Protein AF-A0A7U9RPU3-F1 (afdb_monomer)

Solvent-accessible surface area (backbone atoms only — not comparable to full-atom values): 7955 Å² total; per-residue (Å²): 128,86,78,82,77,50,76,65,61,46,52,51,54,50,49,52,41,53,50,37,53,52,50,37,39,50,31,50,37,51,38,42,14,43,72,44,86,76,61,47,70,62,41,35,61,73,41,64,87,53,51,56,69,55,46,51,51,54,38,53,56,58,41,52,67,78,81,66,51,89,68,54,72,69,56,52,53,51,53,51,51,51,44,54,53,48,51,41,70,75,72,41,62,62,72,72,24,73,78,47,83,54,66,68,61,21,49,54,40,39,53,54,50,49,55,50,46,65,56,48,42,58,50,44,51,55,50,30,51,51,42,50,53,52,30,54,53,48,40,68,74,63,104

Foldseek 3Di:
DPDQDDPVNLVVLLVLLLVLLVLLQLLLLQLQLLLDPDDSVVSSVVCVPPHLVRSLVSSVCSQPVVVHHPDDPVLSVLSVVSVVLNCCSVPPLCVQQVPDPDPVVSSVSNSVSSVVSVVVSVSSVVSSVVSVVVSVVSNVVRD

Mean predicted aligned error: 3.65 Å

Sequence (143 aa):
MDELMDRDQFKLIHSELIQQVQCIENNLKIIYAAMCKGNFNNNLKSVEKMNLGKIARELEELDNSDDMPEFSEEEYNTIDEIREIRNYWCHQCYLDYIYIENDYEREKAFQKVAKKLHYDEYRTYDLFKKTEEMRLIIIRKYR

Structure (mmCIF, N/CA/C/O backbone):
data_AF-A0A7U9RPU3-F1
#
_entry.id   AF-A0A7U9RPU3-F1
#
loop_
_atom_site.group_PDB
_atom_site.id
_atom_site.type_symbol
_atom_site.label_atom_id
_atom_site.label_alt_id
_atom_site.label_comp_id
_atom_site.label_asym_id
_atom_site.label_entity_id
_atom_site.label_seq_id
_atom_site.pdbx_PDB_ins_code
_atom_site.Cartn_x
_atom_site.Cartn_y
_atom_site.Cartn_z
_atom_site.occupancy
_atom_site.B_iso_or_equiv
_atom_site.auth_seq_id
_atom_site.auth_comp_id
_atom_site.auth_asym_id
_atom_site.auth_atom_id
_atom_site.pdbx_PDB_model_num
ATOM 1 N N . MET A 1 1 ? 26.768 10.251 -7.366 1.00 44.34 1 MET A N 1
ATOM 2 C CA . MET A 1 1 ? 26.512 9.256 -8.423 1.00 44.34 1 MET A CA 1
ATOM 3 C C . MET A 1 1 ? 25.403 8.415 -7.835 1.00 44.34 1 MET A C 1
ATOM 5 O O . MET A 1 1 ? 25.669 7.795 -6.817 1.00 44.34 1 MET A O 1
ATOM 9 N N . ASP A 1 2 ? 24.165 8.546 -8.318 1.00 59.12 2 ASP A N 1
ATOM 10 C CA . ASP A 1 2 ? 23.094 7.659 -7.842 1.00 59.12 2 ASP A CA 1
ATOM 11 C C . ASP A 1 2 ? 23.525 6.233 -8.207 1.00 59.12 2 ASP A C 1
ATOM 13 O O . ASP A 1 2 ? 23.883 5.974 -9.359 1.00 59.12 2 ASP A O 1
ATOM 17 N N . GLU A 1 3 ? 23.614 5.361 -7.208 1.00 70.38 3 GLU A N 1
ATOM 18 C CA . GLU A 1 3 ? 24.055 3.982 -7.380 1.00 70.38 3 GLU A CA 1
ATOM 19 C C . GLU A 1 3 ? 22.994 3.242 -8.207 1.00 70.38 3 GLU A C 1
ATOM 21 O O . GLU A 1 3 ? 21.804 3.283 -7.886 1.00 70.38 3 GLU A O 1
ATOM 26 N N . LEU A 1 4 ? 23.400 2.652 -9.336 1.00 84.00 4 LEU A N 1
ATOM 27 C CA . LEU A 1 4 ? 22.482 1.906 -10.197 1.00 84.00 4 LEU A CA 1
ATOM 28 C C . LEU A 1 4 ? 22.053 0.640 -9.456 1.00 84.00 4 LEU A C 1
ATOM 30 O O . LEU A 1 4 ? 22.897 -0.162 -9.067 1.00 84.00 4 LEU A O 1
ATOM 34 N N . MET A 1 5 ? 20.747 0.460 -9.287 1.00 91.19 5 MET A N 1
ATOM 35 C CA . MET A 1 5 ? 20.191 -0.728 -8.644 1.00 91.19 5 MET A CA 1
ATOM 36 C C . MET A 1 5 ? 20.224 -1.892 -9.633 1.00 91.19 5 MET A C 1
ATOM 38 O O . MET A 1 5 ? 19.883 -1.712 -10.802 1.00 91.19 5 MET A O 1
ATOM 42 N N . ASP A 1 6 ? 20.600 -3.090 -9.196 1.00 94.62 6 ASP A N 1
ATOM 43 C CA . ASP A 1 6 ? 20.456 -4.290 -10.022 1.00 94.62 6 ASP A CA 1
ATOM 44 C C . ASP A 1 6 ? 19.060 -4.932 -9.867 1.00 94.62 6 ASP A C 1
ATOM 46 O O . ASP A 1 6 ? 18.236 -4.528 -9.042 1.00 94.62 6 ASP A O 1
ATOM 50 N N . ARG A 1 7 ? 18.746 -5.927 -10.708 1.00 94.88 7 ARG A N 1
ATOM 51 C CA . ARG A 1 7 ? 17.420 -6.572 -10.705 1.00 94.88 7 ARG A CA 1
ATOM 52 C C . ARG A 1 7 ? 17.143 -7.400 -9.453 1.00 94.88 7 ARG A C 1
ATOM 54 O O . ARG A 1 7 ? 15.970 -7.594 -9.142 1.00 94.88 7 ARG A O 1
ATOM 61 N N . ASP A 1 8 ? 18.158 -7.914 -8.773 1.00 96.69 8 ASP A N 1
ATOM 62 C CA . ASP A 1 8 ? 17.970 -8.757 -7.595 1.00 96.69 8 ASP A CA 1
ATOM 63 C C . ASP A 1 8 ? 17.792 -7.900 -6.343 1.00 96.69 8 ASP A C 1
ATOM 65 O O . ASP A 1 8 ? 16.851 -8.137 -5.583 1.00 96.69 8 ASP A O 1
ATOM 69 N N . GLN A 1 9 ? 18.570 -6.823 -6.207 1.00 95.88 9 GLN A N 1
ATOM 70 C CA . GLN A 1 9 ? 18.330 -5.785 -5.207 1.00 95.88 9 GLN A CA 1
ATOM 71 C C . GLN A 1 9 ? 16.936 -5.166 -5.377 1.00 95.88 9 GLN A C 1
ATOM 73 O O . GLN A 1 9 ? 16.201 -5.026 -4.402 1.00 95.88 9 GLN A O 1
ATOM 78 N N . PHE A 1 10 ? 16.525 -4.876 -6.617 1.00 96.31 10 PHE A N 1
ATOM 79 C CA . PHE A 1 10 ? 15.178 -4.378 -6.901 1.00 96.31 10 PHE A CA 1
ATOM 80 C C . PHE A 1 10 ? 14.085 -5.329 -6.406 1.00 96.31 10 PHE A C 1
ATOM 82 O O . PHE A 1 10 ? 1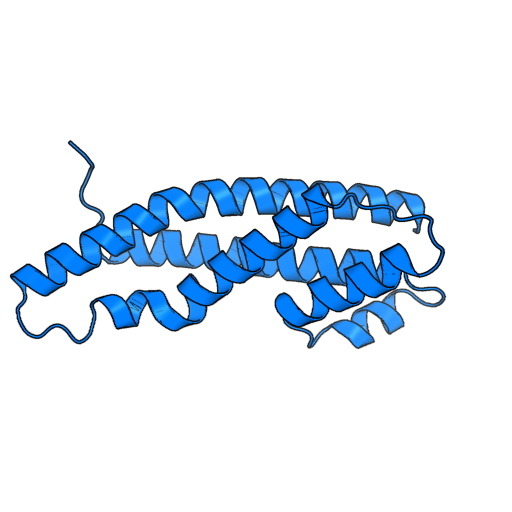3.142 -4.887 -5.758 1.00 96.31 10 PHE A O 1
ATOM 89 N N . LYS A 1 11 ? 14.191 -6.634 -6.689 1.00 96.88 11 LYS A N 1
ATOM 90 C CA . LYS A 1 11 ? 13.196 -7.622 -6.231 1.00 96.88 11 LYS A CA 1
ATOM 91 C C . LYS A 1 11 ? 13.171 -7.746 -4.709 1.00 96.88 11 LYS A C 1
ATOM 93 O O . LYS A 1 11 ? 12.091 -7.940 -4.154 1.00 96.88 11 LYS A O 1
ATOM 98 N N . LEU A 1 12 ? 14.330 -7.660 -4.053 1.00 97.06 12 LEU A N 1
ATOM 99 C CA . LEU A 1 12 ? 14.430 -7.709 -2.596 1.00 97.06 12 LEU A CA 1
ATOM 100 C C . LEU A 1 12 ? 13.673 -6.533 -1.972 1.00 97.06 12 LEU A C 1
ATOM 102 O O . LEU A 1 12 ? 12.712 -6.752 -1.240 1.00 97.06 12 LEU A O 1
ATOM 106 N N . ILE A 1 13 ? 14.034 -5.307 -2.356 1.00 95.81 13 ILE A N 1
ATOM 107 C CA . ILE A 1 13 ? 13.408 -4.084 -1.839 1.00 95.81 13 ILE A CA 1
ATOM 108 C C . ILE A 1 13 ? 11.917 -4.040 -2.195 1.00 95.81 13 ILE A C 1
ATOM 110 O O . ILE A 1 13 ? 11.075 -3.686 -1.372 1.00 95.81 13 ILE A O 1
ATOM 114 N N . HIS A 1 14 ? 11.554 -4.446 -3.415 1.00 97.06 14 HIS A N 1
ATOM 115 C CA . HIS A 1 14 ? 10.153 -4.541 -3.825 1.00 97.06 14 HIS A CA 1
ATOM 116 C C . HIS A 1 14 ? 9.376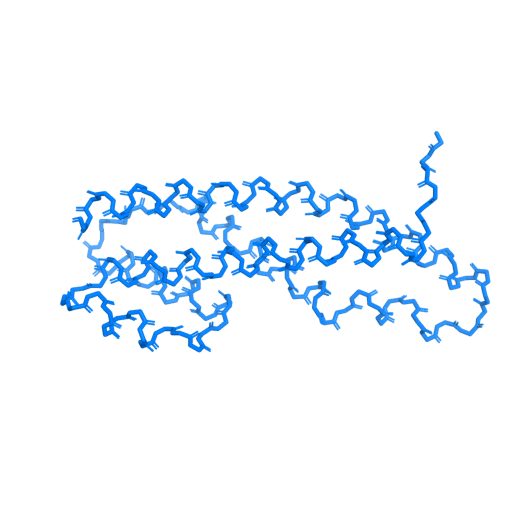 -5.501 -2.922 1.00 97.06 14 HIS A C 1
ATOM 118 O O . HIS A 1 14 ? 8.282 -5.162 -2.480 1.00 97.06 14 HIS A O 1
ATOM 124 N N . SER A 1 15 ? 9.950 -6.656 -2.584 1.00 96.88 15 SER A N 1
ATOM 125 C CA . SER A 1 15 ? 9.315 -7.618 -1.678 1.00 96.88 15 SER A CA 1
ATOM 126 C C . SER A 1 15 ? 9.134 -7.048 -0.269 1.00 96.88 15 SER A C 1
ATOM 128 O O . SER A 1 15 ? 8.080 -7.249 0.333 1.00 96.88 15 SER A O 1
ATOM 130 N N . GLU A 1 16 ? 10.115 -6.298 0.238 1.00 95.56 16 GLU A N 1
ATOM 131 C CA . GLU A 1 16 ? 10.027 -5.615 1.535 1.00 95.56 16 GLU A CA 1
ATOM 132 C C . GLU A 1 16 ? 8.939 -4.532 1.538 1.00 95.56 16 GLU A C 1
ATOM 134 O O . GLU A 1 16 ? 8.132 -4.470 2.468 1.00 95.56 16 GLU A O 1
ATOM 139 N N . LEU A 1 17 ? 8.828 -3.741 0.466 1.00 95.75 17 LEU A N 1
ATOM 140 C CA . LEU A 1 17 ? 7.741 -2.774 0.294 1.00 95.75 17 LEU A CA 1
ATOM 141 C C . LEU A 1 17 ? 6.374 -3.472 0.306 1.00 95.75 17 LEU A C 1
ATOM 143 O O . LEU A 1 17 ? 5.459 -3.045 1.013 1.00 95.75 17 LEU A O 1
ATOM 147 N N . ILE A 1 18 ? 6.222 -4.571 -0.439 1.00 96.00 18 ILE A N 1
ATOM 148 C CA . ILE A 1 18 ? 4.970 -5.342 -0.464 1.00 96.00 18 ILE A CA 1
ATOM 149 C C . ILE A 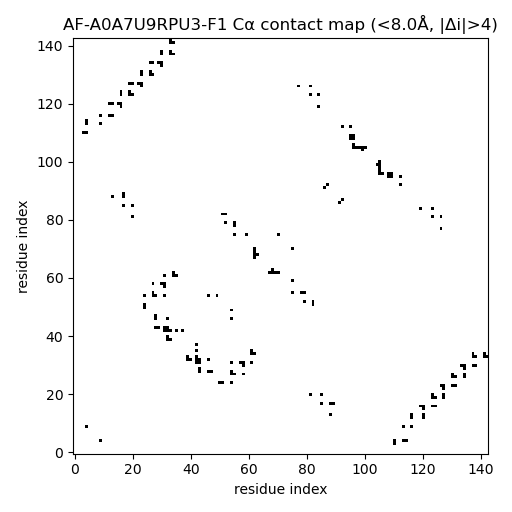1 18 ? 4.636 -5.902 0.924 1.00 96.00 18 ILE A C 1
ATOM 151 O O . ILE A 1 18 ? 3.476 -5.838 1.339 1.00 96.00 18 ILE A O 1
ATOM 155 N N . GLN A 1 19 ? 5.627 -6.397 1.667 1.00 95.81 19 GLN A N 1
ATOM 156 C CA . GLN A 1 19 ? 5.438 -6.848 3.045 1.00 95.81 19 GLN A CA 1
ATOM 157 C C . GLN A 1 19 ? 4.917 -5.714 3.940 1.00 95.81 19 GLN A C 1
ATOM 159 O O . GLN A 1 19 ? 3.946 -5.909 4.672 1.00 95.81 19 GLN A O 1
ATOM 164 N N . GLN A 1 20 ? 5.521 -4.525 3.875 1.00 94.62 20 GLN A N 1
ATOM 165 C CA . GLN A 1 20 ? 5.095 -3.370 4.673 1.00 94.62 20 GLN A CA 1
ATOM 166 C C . GLN A 1 20 ? 3.641 -2.985 4.372 1.00 94.62 20 GLN A C 1
ATOM 168 O O . GLN A 1 20 ? 2.842 -2.791 5.288 1.00 94.62 20 GLN A O 1
ATOM 173 N N . VAL A 1 21 ? 3.267 -2.960 3.093 1.00 94.62 21 VAL A N 1
ATOM 174 C CA . VAL A 1 21 ? 1.893 -2.702 2.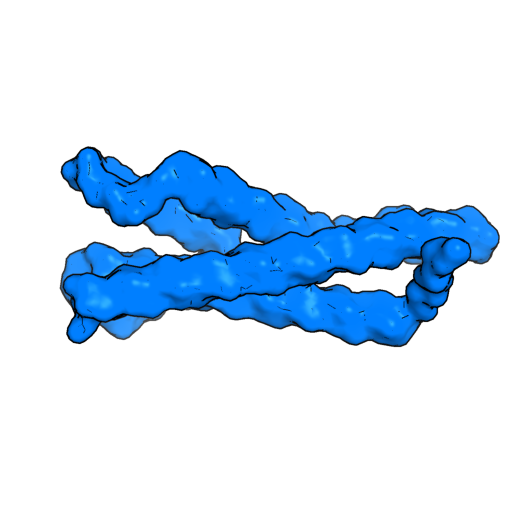649 1.00 94.62 21 VAL A CA 1
ATOM 175 C C . VAL A 1 21 ? 0.903 -3.750 3.172 1.00 94.62 21 VAL A C 1
ATOM 177 O O . VAL A 1 21 ? -0.197 -3.396 3.601 1.00 94.62 21 VAL A O 1
ATOM 180 N N . GLN A 1 22 ? 1.269 -5.035 3.173 1.00 94.25 22 GLN A N 1
ATOM 181 C CA . GLN A 1 22 ? 0.427 -6.098 3.736 1.00 94.25 22 GLN A CA 1
ATOM 182 C C . GLN A 1 22 ? 0.227 -5.929 5.247 1.00 94.25 22 GLN A C 1
ATOM 184 O O . GLN A 1 22 ? -0.887 -6.108 5.747 1.00 94.25 22 GLN A O 1
ATOM 189 N N . CYS A 1 23 ? 1.281 -5.546 5.972 1.00 95.44 23 CYS A N 1
ATOM 190 C CA . CYS A 1 23 ? 1.192 -5.235 7.396 1.00 95.44 23 CYS A CA 1
ATOM 191 C C . CYS A 1 23 ? 0.258 -4.048 7.656 1.00 95.44 23 CYS A C 1
ATOM 193 O O . CYS A 1 23 ? -0.589 -4.133 8.542 1.00 95.44 23 CYS A O 1
ATOM 195 N N . ILE A 1 24 ? 0.355 -2.982 6.854 1.00 94.12 24 ILE A N 1
ATOM 196 C CA . ILE A 1 24 ? -0.551 -1.830 6.940 1.00 94.12 24 ILE A CA 1
ATOM 197 C C . ILE A 1 24 ? -2.006 -2.268 6.739 1.00 94.12 24 ILE A C 1
ATOM 199 O O . ILE A 1 24 ? -2.860 -1.958 7.567 1.00 94.12 24 ILE A O 1
ATOM 203 N N . GLU A 1 25 ? -2.299 -3.030 5.680 1.00 95.81 25 GLU A N 1
ATOM 204 C CA . GLU A 1 25 ? -3.658 -3.521 5.418 1.00 95.81 25 GLU A CA 1
ATOM 205 C C . GLU A 1 25 ? -4.209 -4.316 6.614 1.00 95.81 25 GLU A C 1
ATOM 207 O O . GLU A 1 25 ? -5.355 -4.123 7.026 1.00 95.81 25 GLU A O 1
ATOM 212 N N . ASN A 1 26 ? -3.389 -5.186 7.204 1.00 96.62 26 ASN A N 1
ATOM 213 C CA . ASN A 1 26 ? -3.774 -5.948 8.386 1.00 96.62 26 ASN A CA 1
ATOM 214 C C . ASN A 1 26 ? -3.993 -5.056 9.621 1.00 96.62 26 ASN A C 1
ATOM 216 O O . ASN A 1 26 ? -4.941 -5.273 10.377 1.00 96.62 26 ASN A O 1
ATOM 220 N N . ASN A 1 27 ? -3.164 -4.029 9.810 1.00 96.31 27 ASN A N 1
ATOM 221 C CA . ASN A 1 27 ? -3.315 -3.074 10.902 1.00 96.31 27 ASN A CA 1
ATOM 222 C C . ASN A 1 27 ? -4.653 -2.332 10.814 1.00 96.31 27 ASN A C 1
ATOM 224 O O . ASN A 1 27 ? -5.373 -2.270 11.811 1.00 96.31 27 ASN A O 1
ATOM 228 N N . LEU A 1 28 ? -5.045 -1.879 9.619 1.00 96.56 28 LEU A N 1
ATOM 229 C CA . LEU A 1 28 ? -6.344 -1.234 9.398 1.00 96.56 28 LEU A CA 1
ATOM 230 C C . LEU A 1 28 ? -7.522 -2.184 9.665 1.00 96.56 28 LEU A C 1
ATOM 232 O O . LEU A 1 28 ? -8.505 -1.784 10.286 1.00 96.56 28 LEU A O 1
ATOM 236 N N . LYS A 1 29 ? -7.415 -3.465 9.278 1.00 97.88 29 LYS A N 1
ATOM 237 C CA . LYS A 1 29 ? -8.434 -4.487 9.599 1.00 97.88 29 LYS A CA 1
ATOM 238 C C . LYS A 1 29 ? -8.610 -4.669 11.105 1.00 97.88 29 LYS A C 1
ATOM 240 O O . LYS A 1 29 ? -9.735 -4.791 11.588 1.00 97.88 29 LYS A O 1
ATOM 245 N N . ILE A 1 30 ? -7.506 -4.682 11.850 1.00 97.94 30 ILE A N 1
ATOM 246 C CA . ILE A 1 30 ? -7.519 -4.808 13.311 1.00 97.94 30 ILE A CA 1
ATOM 247 C C . ILE A 1 30 ? -8.142 -3.570 13.961 1.00 97.94 30 ILE A C 1
ATOM 249 O O . ILE A 1 30 ? -8.976 -3.724 14.853 1.00 97.94 30 ILE A O 1
ATOM 253 N N . ILE A 1 31 ? -7.767 -2.371 13.505 1.00 96.88 31 ILE A N 1
ATOM 254 C CA . ILE A 1 31 ? -8.336 -1.097 13.968 1.00 96.88 31 ILE A CA 1
ATOM 255 C C . ILE A 1 31 ? -9.856 -1.106 13.776 1.00 96.88 31 ILE A C 1
ATOM 257 O O . ILE A 1 31 ? -10.596 -0.978 14.751 1.00 96.88 31 ILE A O 1
ATOM 261 N N . TYR A 1 32 ? -10.319 -1.373 12.552 1.00 97.56 32 TYR A N 1
ATOM 262 C CA . TYR A 1 32 ? -11.744 -1.456 12.231 1.00 97.56 32 TYR A CA 1
ATOM 263 C C . TYR A 1 32 ? -12.478 -2.444 13.149 1.00 97.56 32 TYR A C 1
ATOM 265 O O . TYR A 1 32 ? -13.505 -2.127 13.752 1.00 97.56 32 TYR A O 1
ATOM 273 N N . ALA A 1 33 ? -11.931 -3.654 13.302 1.00 97.75 33 ALA A N 1
ATOM 274 C CA . ALA A 1 33 ? -12.546 -4.697 14.115 1.00 97.75 33 ALA A CA 1
ATOM 275 C C . ALA A 1 33 ? -12.611 -4.341 15.610 1.00 97.75 33 ALA A C 1
ATOM 277 O O . ALA A 1 33 ? -13.528 -4.781 16.315 1.00 97.75 33 ALA A O 1
ATOM 278 N N . ALA A 1 34 ? -11.638 -3.570 16.101 1.00 97.38 34 ALA A N 1
ATOM 279 C CA . ALA A 1 34 ? -11.603 -3.080 17.470 1.00 97.38 34 ALA A CA 1
ATOM 280 C C . ALA A 1 34 ? -12.666 -2.001 17.716 1.00 97.38 34 ALA A C 1
ATOM 282 O O . ALA A 1 34 ? -13.367 -2.099 18.722 1.00 97.38 34 ALA A O 1
ATOM 283 N N . MET A 1 35 ? -12.818 -1.052 16.788 1.00 95.88 35 MET A N 1
ATOM 284 C CA . MET A 1 35 ? -13.792 0.046 16.868 1.00 95.88 35 MET A CA 1
ATOM 285 C C . MET A 1 35 ? -15.239 -0.434 16.701 1.00 95.88 35 MET A C 1
ATOM 287 O O . MET A 1 35 ? -16.158 0.086 17.335 1.00 95.88 35 MET A O 1
ATOM 291 N N . CYS A 1 36 ? -15.460 -1.462 15.879 1.00 95.50 36 CYS A N 1
ATOM 292 C CA . CYS A 1 36 ? -16.787 -2.035 15.691 1.00 95.50 36 CYS A CA 1
ATOM 293 C C . CYS A 1 36 ? -17.351 -2.611 17.001 1.00 95.50 36 CYS A C 1
ATOM 295 O O . CYS A 1 36 ? -16.721 -3.424 17.688 1.00 95.50 36 CYS A O 1
ATOM 297 N N . LYS A 1 37 ? -18.607 -2.258 17.304 1.00 92.31 37 LYS A N 1
ATOM 298 C CA . LYS A 1 37 ? -19.354 -2.810 18.444 1.00 92.31 37 LYS A CA 1
ATOM 299 C C . LYS A 1 37 ? -19.469 -4.335 18.328 1.00 92.31 37 LYS A C 1
ATOM 301 O O . LYS A 1 37 ? -19.548 -4.899 17.239 1.00 92.31 37 LYS A O 1
ATOM 306 N N . GLY A 1 38 ? -19.518 -5.014 19.473 1.00 94.12 38 GLY A N 1
ATOM 307 C CA . GLY A 1 38 ? -19.681 -6.467 19.542 1.00 94.12 38 GLY A CA 1
ATOM 308 C C . GLY A 1 38 ? -18.366 -7.250 19.630 1.00 94.12 38 GLY A C 1
ATOM 309 O O . GLY A 1 38 ? -17.373 -6.802 20.211 1.00 94.12 38 GLY A O 1
ATOM 310 N N . ASN A 1 39 ? -18.389 -8.488 19.133 1.00 96.69 39 ASN A N 1
ATOM 311 C CA . ASN A 1 39 ? -17.282 -9.427 19.299 1.00 96.69 39 ASN A CA 1
ATOM 312 C C . ASN A 1 39 ? -16.144 -9.148 18.305 1.00 96.69 39 ASN A C 1
ATOM 314 O O . ASN A 1 39 ? -16.344 -9.230 17.095 1.00 96.69 39 ASN A O 1
ATOM 318 N N . PHE A 1 40 ? -14.936 -8.930 18.831 1.00 97.12 40 PHE A N 1
ATOM 319 C CA . PHE A 1 40 ? -13.734 -8.646 18.041 1.00 97.12 40 PHE A CA 1
ATOM 320 C C . PHE A 1 40 ? -13.480 -9.651 16.919 1.00 97.12 40 PHE A C 1
ATOM 322 O O . PHE A 1 40 ? -13.279 -9.265 15.776 1.00 97.12 40 PHE A O 1
ATOM 329 N N . ASN A 1 41 ? -13.488 -10.946 17.245 1.00 97.19 41 ASN A N 1
ATOM 330 C CA . ASN A 1 41 ? -13.101 -11.995 16.307 1.00 97.19 41 ASN A CA 1
ATOM 331 C C . ASN A 1 41 ? -14.107 -12.102 15.157 1.00 97.19 41 ASN A C 1
ATOM 333 O O . ASN A 1 41 ? -13.716 -12.352 14.019 1.00 97.19 41 ASN A O 1
ATOM 337 N N . ASN A 1 42 ? -15.393 -11.872 15.438 1.00 97.94 42 ASN A N 1
ATOM 338 C CA . ASN A 1 42 ? -16.420 -11.809 14.401 1.00 97.94 42 ASN A CA 1
ATOM 339 C C . ASN A 1 42 ? -16.215 -10.596 13.484 1.00 97.94 42 ASN A C 1
ATOM 341 O O . ASN A 1 42 ? -16.313 -10.743 12.266 1.00 97.94 42 ASN A O 1
ATOM 345 N N . ASN A 1 43 ? -15.883 -9.433 14.054 1.00 97.69 43 ASN A N 1
ATOM 346 C CA . ASN A 1 43 ? -15.604 -8.216 13.290 1.00 97.69 43 ASN A CA 1
ATOM 347 C C . ASN A 1 43 ? -14.329 -8.362 12.445 1.00 97.69 43 ASN A C 1
ATOM 349 O O . ASN A 1 43 ? -14.312 -7.998 11.278 1.00 97.69 43 ASN A O 1
ATOM 353 N N . LEU A 1 44 ? -13.270 -8.968 12.982 1.00 97.38 44 LEU A N 1
ATOM 354 C CA . LEU A 1 44 ? -12.043 -9.215 12.222 1.00 97.38 44 LEU A CA 1
ATOM 355 C C . LEU A 1 44 ? -12.296 -10.184 11.059 1.00 97.38 44 LEU A C 1
ATOM 357 O O . LEU A 1 44 ? -11.835 -9.964 9.940 1.00 97.38 44 LEU A O 1
ATOM 361 N N . LYS A 1 45 ? -13.094 -11.229 11.299 1.00 97.50 45 LYS A N 1
ATOM 362 C CA . LYS A 1 45 ? -13.492 -12.188 10.265 1.00 97.50 45 LYS A CA 1
ATOM 363 C C . LYS A 1 45 ? -14.339 -11.550 9.159 1.00 97.50 45 LYS A C 1
ATOM 365 O O . LYS A 1 45 ? -14.256 -11.991 8.015 1.00 97.50 45 LYS A O 1
ATOM 370 N N . SER A 1 46 ? -15.145 -10.528 9.461 1.00 97.00 46 SER A N 1
ATOM 371 C CA . SER A 1 46 ? -15.961 -9.853 8.439 1.00 97.00 46 SER A CA 1
ATOM 372 C C . SER A 1 46 ? -15.117 -9.026 7.462 1.00 97.00 46 SER A C 1
ATOM 374 O O . SER A 1 46 ? -15.501 -8.889 6.298 1.00 97.00 46 SER A O 1
ATOM 376 N N . VAL A 1 47 ? -13.945 -8.546 7.894 1.00 97.44 47 VAL A N 1
ATOM 377 C CA . VAL A 1 47 ? -13.031 -7.731 7.075 1.00 97.44 47 VAL A CA 1
ATOM 378 C C . VAL A 1 47 ? -11.816 -8.483 6.527 1.00 97.44 47 VAL A C 1
ATOM 380 O O . VAL A 1 47 ? -11.064 -7.929 5.727 1.00 97.44 47 VAL A O 1
ATOM 383 N N . GLU A 1 48 ? -11.627 -9.753 6.891 1.00 94.69 48 GLU A N 1
ATOM 384 C CA . GLU A 1 48 ? -10.452 -10.569 6.542 1.00 94.69 48 GLU A CA 1
ATOM 385 C C . GLU A 1 48 ? -10.086 -10.504 5.046 1.00 94.69 48 GLU A C 1
ATOM 387 O O . GLU A 1 48 ? -8.922 -10.322 4.683 1.00 94.69 48 GLU A O 1
ATOM 392 N N . LYS A 1 49 ? -11.095 -10.586 4.170 1.00 94.94 49 LYS A N 1
ATOM 393 C CA . LYS A 1 49 ? -10.931 -10.607 2.704 1.00 94.94 49 LYS A CA 1
ATOM 394 C C . LYS A 1 49 ? -10.941 -9.227 2.042 1.00 94.94 49 LYS A C 1
AT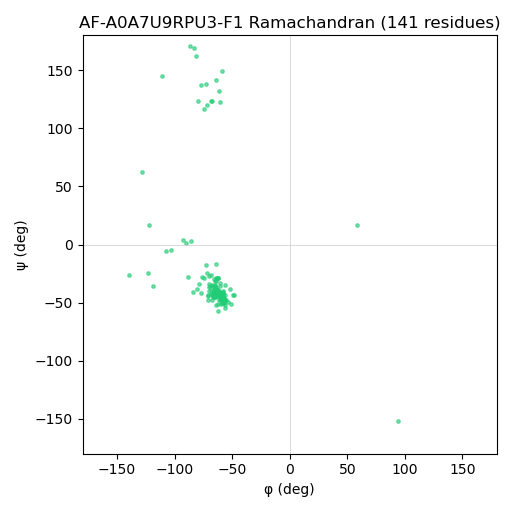OM 396 O O . LYS A 1 49 ? -10.905 -9.146 0.814 1.00 94.94 49 LYS A O 1
ATOM 401 N N . MET A 1 50 ? -11.061 -8.148 2.809 1.00 96.31 50 MET A N 1
ATOM 402 C CA . MET A 1 50 ? -11.017 -6.799 2.250 1.00 96.31 50 MET A CA 1
ATOM 403 C C . MET A 1 50 ? -9.585 -6.457 1.839 1.00 96.31 50 MET A C 1
ATOM 405 O O . MET A 1 50 ? -8.649 -6.763 2.565 1.00 96.31 50 MET A O 1
ATOM 409 N N . ASN A 1 51 ? -9.419 -5.825 0.680 1.00 93.75 51 ASN A N 1
ATOM 410 C CA . ASN A 1 51 ? -8.135 -5.242 0.296 1.00 93.75 51 ASN A CA 1
ATOM 411 C C . ASN A 1 51 ? -7.973 -3.848 0.920 1.00 93.75 51 ASN A C 1
ATOM 413 O O . ASN A 1 51 ? -8.952 -3.270 1.397 1.00 93.75 51 ASN A O 1
ATOM 417 N N . LEU A 1 52 ? -6.765 -3.290 0.836 1.00 92.38 52 LEU A N 1
ATOM 418 C CA . LEU A 1 52 ? -6.401 -1.990 1.398 1.00 92.38 52 LEU A CA 1
ATOM 419 C C . LEU A 1 52 ? -7.384 -0.867 1.038 1.00 92.38 52 LEU A C 1
ATOM 421 O O . LEU A 1 52 ? -7.785 -0.102 1.903 1.00 92.38 52 LEU A O 1
ATOM 425 N N . GLY A 1 53 ? -7.817 -0.797 -0.225 1.00 92.06 53 GLY A N 1
ATOM 426 C CA . GLY A 1 53 ? -8.733 0.258 -0.665 1.00 92.06 53 GLY A CA 1
ATOM 427 C C . GLY A 1 53 ? -10.122 0.116 -0.045 1.00 92.06 53 GLY A C 1
ATOM 428 O O . GLY A 1 53 ? -10.730 1.107 0.343 1.00 92.06 53 GLY A O 1
ATOM 429 N N . LYS A 1 54 ? -10.613 -1.122 0.087 1.00 95.31 54 LYS A N 1
ATOM 430 C CA . LYS A 1 54 ? -11.902 -1.380 0.727 1.00 95.31 54 LYS A CA 1
ATOM 431 C C . LYS A 1 54 ? -11.837 -1.136 2.234 1.00 95.31 54 LYS A C 1
ATOM 433 O O . LYS A 1 54 ? -12.709 -0.453 2.745 1.00 95.31 54 LYS A O 1
ATOM 438 N N . ILE A 1 55 ? -10.824 -1.654 2.935 1.00 96.38 55 ILE A N 1
ATOM 439 C CA . ILE A 1 55 ? -10.737 -1.476 4.393 1.00 96.38 55 ILE A CA 1
ATOM 440 C C . ILE A 1 55 ? -10.506 -0.016 4.792 1.00 96.38 55 ILE A C 1
ATOM 442 O O . ILE A 1 55 ? -11.077 0.414 5.783 1.00 96.38 55 ILE A O 1
ATOM 446 N N . ALA A 1 56 ? -9.740 0.753 4.009 1.00 93.94 56 ALA A N 1
ATOM 447 C CA . ALA A 1 56 ? -9.546 2.183 4.243 1.00 93.94 56 ALA A CA 1
ATOM 448 C C . ALA A 1 56 ? -10.881 2.941 4.253 1.00 93.94 56 ALA A C 1
ATOM 450 O O . ALA A 1 56 ? -11.186 3.633 5.217 1.00 93.94 56 ALA A O 1
ATOM 451 N N . ARG A 1 57 ? -11.709 2.726 3.224 1.00 94.50 57 ARG A N 1
ATOM 452 C CA . ARG A 1 57 ? -13.022 3.368 3.110 1.00 94.50 57 ARG A CA 1
ATOM 453 C C . ARG A 1 57 ? -13.983 2.938 4.218 1.00 94.50 57 ARG A C 1
ATOM 455 O O . ARG A 1 57 ? -14.650 3.771 4.807 1.00 94.50 57 ARG A O 1
ATOM 462 N N . GLU A 1 58 ? -14.061 1.640 4.510 1.00 96.06 58 GLU A N 1
ATOM 463 C CA . GLU A 1 58 ? -14.961 1.137 5.561 1.00 96.06 58 GLU A CA 1
ATOM 464 C C . GLU A 1 58 ? -14.536 1.654 6.945 1.00 96.06 58 GLU A C 1
ATOM 466 O O . GLU A 1 58 ? -15.385 1.928 7.788 1.00 96.06 58 GLU A O 1
ATOM 471 N N . LEU A 1 59 ? -13.229 1.813 7.182 1.00 96.00 59 LEU A N 1
ATOM 472 C CA . LEU A 1 59 ? -12.711 2.430 8.398 1.00 96.00 59 LEU A CA 1
ATOM 473 C C . LEU A 1 59 ? -13.065 3.914 8.486 1.00 96.00 59 LEU A C 1
ATOM 475 O O . LEU A 1 59 ? -13.472 4.355 9.551 1.00 96.00 59 LEU A O 1
ATOM 479 N N . GLU A 1 60 ? -12.936 4.664 7.394 1.00 95.00 60 GLU A N 1
ATOM 480 C CA . GLU A 1 60 ? -13.352 6.070 7.323 1.00 95.00 60 GLU A CA 1
ATOM 481 C C . GLU A 1 60 ? -14.844 6.251 7.602 1.00 95.00 60 GLU A C 1
ATOM 483 O O . GLU A 1 60 ? -15.229 7.077 8.428 1.00 95.00 60 GLU A O 1
ATOM 488 N N . GLU A 1 61 ? -15.688 5.426 6.983 1.00 95.38 61 GLU A N 1
ATOM 489 C CA . GLU A 1 61 ? -17.133 5.442 7.214 1.00 95.38 61 GLU A CA 1
ATOM 490 C C . GLU A 1 61 ? -17.489 5.086 8.667 1.00 95.38 61 GLU A C 1
ATOM 492 O O . GLU A 1 61 ? -18.399 5.681 9.244 1.00 95.38 61 GLU A O 1
ATOM 497 N N . LEU A 1 62 ? -16.776 4.128 9.274 1.00 95.94 62 LEU A N 1
ATOM 498 C CA . LEU A 1 62 ? -16.982 3.740 10.670 1.00 95.94 62 LEU A CA 1
ATOM 499 C C . LEU A 1 62 ? -16.568 4.849 11.643 1.00 95.94 62 LEU A C 1
ATOM 501 O O . LEU A 1 62 ? -17.323 5.148 12.568 1.00 95.94 62 LEU A O 1
ATOM 505 N N . ASP A 1 63 ? -15.384 5.425 11.450 1.00 95.69 63 ASP A N 1
ATOM 506 C CA . ASP A 1 63 ? -14.808 6.436 12.341 1.00 95.69 63 ASP A CA 1
ATOM 507 C C . ASP A 1 63 ? -15.639 7.721 12.368 1.00 95.69 63 ASP A C 1
ATOM 509 O O . ASP A 1 63 ? -15.859 8.310 13.417 1.00 95.69 63 ASP A O 1
ATOM 513 N N . ASN A 1 64 ? -16.201 8.105 11.222 1.00 94.19 64 ASN A N 1
ATOM 514 C CA . ASN A 1 64 ? -17.039 9.298 11.109 1.00 94.19 64 ASN A CA 1
ATOM 515 C C . ASN A 1 64 ? -18.521 9.046 11.454 1.00 94.19 64 ASN A C 1
ATOM 517 O O . ASN A 1 64 ? -19.345 9.949 11.322 1.00 94.19 64 ASN A O 1
ATOM 521 N N . SER A 1 65 ? -18.903 7.831 11.867 1.00 93.88 65 SER A N 1
ATOM 522 C CA . SER A 1 65 ? -20.320 7.450 12.003 1.00 93.88 65 SER A CA 1
ATOM 523 C C . SER A 1 65 ? -21.059 8.088 13.186 1.00 93.88 65 SER A C 1
ATOM 525 O O . SER A 1 65 ? -22.294 8.082 13.202 1.00 93.88 65 SER A O 1
ATOM 527 N N . ASP A 1 66 ? -20.337 8.618 14.173 1.00 89.88 66 ASP A N 1
ATOM 528 C CA . ASP A 1 66 ? -20.892 9.256 15.371 1.00 89.88 66 ASP A CA 1
ATOM 529 C C . ASP A 1 66 ? -20.438 10.716 15.562 1.00 89.88 66 ASP A C 1
ATOM 531 O O . ASP A 1 66 ? -20.606 11.270 16.651 1.00 89.88 66 ASP A O 1
ATOM 535 N N . ASP A 1 67 ? -19.905 11.335 14.500 1.00 87.38 67 ASP A N 1
ATOM 536 C CA . ASP A 1 67 ? -19.346 12.696 14.477 1.00 87.38 67 ASP A CA 1
ATOM 537 C C . ASP A 1 67 ? -18.186 12.928 15.478 1.00 87.38 67 ASP A C 1
ATOM 539 O O . ASP A 1 67 ? -17.836 14.075 15.771 1.00 87.38 67 ASP A O 1
ATOM 543 N N . MET A 1 68 ? -17.569 11.859 16.002 1.00 89.50 68 MET A N 1
ATOM 544 C CA . MET A 1 68 ? -16.459 11.908 16.963 1.00 89.50 68 MET A CA 1
ATOM 545 C C . MET A 1 68 ? -15.265 11.052 16.492 1.00 89.50 68 MET A C 1
ATOM 547 O O . MET A 1 68 ? -14.885 10.107 17.188 1.00 89.50 68 MET A O 1
ATOM 551 N N . PRO A 1 69 ? -14.648 11.384 15.341 1.00 92.88 69 PRO A N 1
ATOM 552 C CA . PRO A 1 69 ? -13.616 10.550 14.737 1.00 92.88 69 PRO A CA 1
ATOM 553 C C . PRO A 1 69 ? -12.360 10.441 15.611 1.00 92.88 69 PRO A C 1
ATOM 555 O O . PRO A 1 69 ? -11.912 11.414 16.229 1.00 92.88 69 PRO A O 1
ATOM 558 N N . 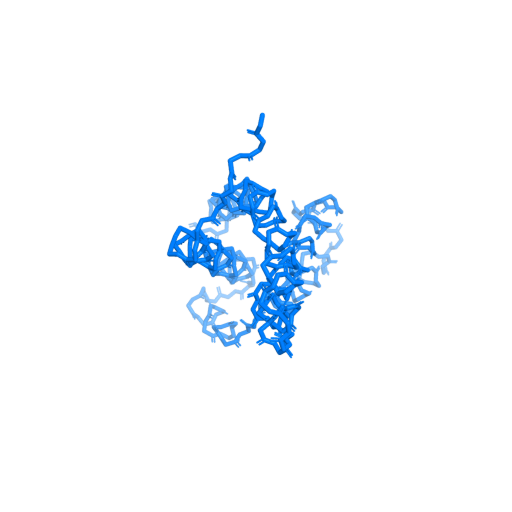GLU A 1 70 ? -11.775 9.246 15.639 1.00 92.12 70 GLU A N 1
ATOM 559 C CA . GLU A 1 70 ? -10.467 8.976 16.233 1.00 92.12 70 GLU A CA 1
ATOM 560 C C . GLU A 1 70 ? -9.330 9.475 15.340 1.00 92.12 70 GLU A C 1
ATOM 562 O O . GLU A 1 70 ? -8.257 9.797 15.856 1.00 92.12 70 GLU A O 1
ATOM 567 N N . PHE A 1 71 ? -9.559 9.533 14.023 1.00 91.69 71 PHE A N 1
ATOM 568 C CA . PHE A 1 71 ? -8.559 9.913 13.038 1.00 91.69 71 PHE A CA 1
ATOM 569 C C . PHE A 1 71 ? -8.857 11.265 12.390 1.00 91.69 71 PHE A C 1
ATOM 571 O O . PHE A 1 71 ? -9.988 11.665 12.125 1.00 91.69 71 PHE A O 1
ATOM 578 N N . SER A 1 72 ? -7.784 11.983 12.105 1.00 91.38 72 SER A N 1
ATOM 579 C CA . SER A 1 72 ? -7.780 13.236 11.367 1.00 91.38 72 SER A CA 1
ATOM 580 C C . SER A 1 72 ? -7.832 13.012 9.853 1.00 91.38 72 SER A C 1
ATOM 582 O O . SER A 1 72 ? -7.464 11.959 9.329 1.00 91.38 72 SER A O 1
ATOM 584 N N . GLU A 1 73 ? -8.195 14.062 9.117 1.00 89.62 73 GLU A N 1
ATOM 585 C CA . GLU A 1 73 ? -8.112 14.083 7.651 1.00 89.62 73 GLU A CA 1
ATOM 586 C C . GLU A 1 73 ? -6.684 13.780 7.146 1.00 89.62 73 GLU A C 1
ATOM 588 O O . GLU A 1 73 ? -6.505 13.102 6.138 1.00 89.62 73 GLU A O 1
ATOM 593 N N . GLU A 1 74 ? -5.644 14.219 7.866 1.00 88.25 74 GLU A N 1
ATOM 594 C CA . GLU A 1 74 ? -4.243 13.934 7.522 1.00 88.25 74 GLU A CA 1
ATOM 595 C C . GLU A 1 74 ? -3.903 12.436 7.625 1.00 88.25 74 GLU A C 1
ATOM 597 O O . GLU A 1 74 ? -3.145 11.906 6.804 1.00 88.25 74 GLU A O 1
ATOM 602 N N . GLU A 1 75 ? -4.484 11.725 8.592 1.00 88.12 75 GLU A N 1
ATOM 603 C CA . GLU A 1 75 ? -4.323 10.274 8.727 1.00 88.12 75 GLU A CA 1
ATOM 604 C C . GLU A 1 75 ? -5.046 9.518 7.605 1.00 88.12 75 GLU A C 1
ATOM 606 O O . GLU A 1 75 ? -4.497 8.552 7.070 1.00 88.12 75 GLU A O 1
ATOM 611 N N . TYR A 1 76 ? -6.216 9.984 7.163 1.00 89.56 76 TYR A N 1
ATOM 612 C CA . TYR A 1 76 ? -6.888 9.397 5.998 1.00 89.56 76 TYR A CA 1
ATOM 613 C C . TYR A 1 76 ? -6.167 9.692 4.681 1.00 89.56 76 TYR A C 1
ATOM 615 O O . TYR A 1 76 ? -5.984 8.777 3.875 1.00 89.56 76 TYR A O 1
ATOM 623 N N . ASN A 1 77 ? -5.640 10.906 4.500 1.00 89.06 77 ASN A N 1
ATOM 624 C CA . ASN A 1 77 ? -4.755 11.230 3.376 1.00 89.06 77 ASN A CA 1
ATOM 625 C C . ASN A 1 77 ? -3.525 10.315 3.362 1.00 89.06 77 ASN A C 1
ATOM 627 O O . ASN A 1 77 ? -3.138 9.785 2.322 1.00 89.06 77 ASN A O 1
ATOM 631 N N . THR A 1 78 ? -2.957 10.061 4.541 1.00 87.00 78 THR A N 1
ATOM 632 C CA . THR A 1 78 ? -1.857 9.116 4.716 1.00 87.00 78 THR A CA 1
ATOM 633 C C . THR A 1 78 ? -2.244 7.700 4.258 1.00 87.00 78 THR A C 1
ATOM 635 O O . THR A 1 78 ? -1.482 7.059 3.534 1.00 87.00 78 THR A O 1
ATOM 638 N N . ILE A 1 79 ? -3.422 7.196 4.637 1.00 87.75 79 ILE A N 1
ATOM 639 C CA . ILE A 1 79 ? -3.903 5.871 4.211 1.00 87.75 79 ILE A CA 1
ATOM 640 C C . ILE A 1 79 ? -4.121 5.814 2.689 1.00 87.75 79 ILE A C 1
ATOM 642 O O . ILE A 1 79 ? -3.792 4.801 2.058 1.00 87.75 79 ILE A O 1
ATOM 646 N N . ASP A 1 80 ? -4.627 6.889 2.083 1.00 89.69 80 ASP A N 1
ATOM 647 C CA . ASP A 1 80 ? -4.820 6.979 0.633 1.00 89.69 80 ASP A CA 1
ATOM 648 C C . ASP A 1 80 ? -3.484 6.927 -0.126 1.00 89.69 80 ASP A C 1
ATOM 650 O O . ASP A 1 80 ? -3.352 6.182 -1.101 1.00 89.69 80 ASP A O 1
ATOM 654 N N . GLU A 1 81 ? -2.440 7.597 0.377 1.00 89.69 81 GLU A N 1
ATOM 655 C CA . GLU A 1 81 ? -1.089 7.502 -0.193 1.00 89.69 81 GLU A CA 1
ATOM 656 C C . GLU A 1 81 ? -0.568 6.056 -0.221 1.00 89.69 81 GLU A C 1
ATOM 658 O O . GLU A 1 81 ? 0.009 5.618 -1.221 1.00 89.69 81 GLU A O 1
ATOM 663 N N . I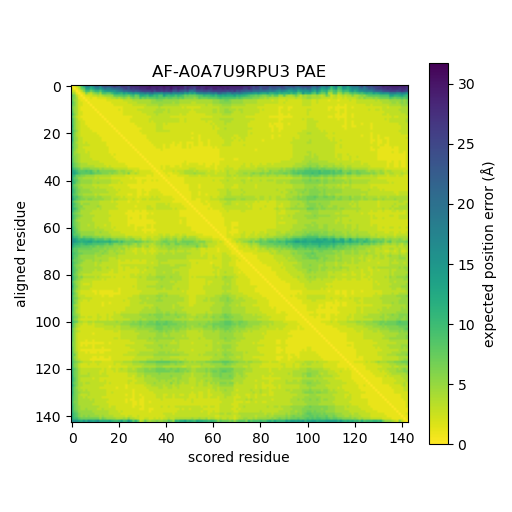LE A 1 82 ? -0.810 5.279 0.843 1.00 88.81 82 ILE A N 1
ATOM 664 C CA . ILE A 1 82 ? -0.416 3.860 0.907 1.00 88.81 82 ILE A CA 1
ATOM 665 C C . ILE A 1 82 ? -1.150 3.066 -0.177 1.00 88.81 82 ILE A C 1
ATOM 667 O O . ILE A 1 82 ? -0.559 2.195 -0.824 1.00 88.81 82 ILE A O 1
ATOM 671 N N . ARG A 1 83 ? -2.437 3.363 -0.404 1.00 91.44 83 ARG A N 1
ATOM 672 C CA . ARG A 1 83 ? -3.234 2.717 -1.454 1.00 91.44 83 ARG A CA 1
ATOM 673 C C . ARG A 1 83 ? -2.634 2.970 -2.833 1.00 91.44 83 ARG A C 1
ATOM 675 O O . ARG A 1 83 ? -2.490 2.015 -3.600 1.00 91.44 83 ARG A O 1
ATOM 682 N N . GLU A 1 84 ? -2.268 4.210 -3.138 1.00 92.56 84 GLU A N 1
ATOM 683 C CA . GLU A 1 84 ? -1.669 4.576 -4.425 1.00 92.56 84 GLU A CA 1
ATOM 684 C C . GLU A 1 84 ? -0.302 3.911 -4.635 1.00 92.56 84 GLU A C 1
ATOM 686 O O . GLU A 1 84 ? -0.059 3.309 -5.686 1.00 92.56 84 GLU A O 1
ATOM 691 N N . ILE A 1 85 ? 0.556 3.923 -3.607 1.00 92.94 85 ILE A N 1
ATOM 692 C CA . ILE A 1 85 ? 1.848 3.221 -3.618 1.00 92.94 85 ILE A CA 1
ATOM 693 C C . ILE A 1 85 ? 1.629 1.729 -3.902 1.00 92.94 85 ILE A C 1
ATOM 695 O O . ILE A 1 85 ? 2.202 1.184 -4.851 1.00 92.94 85 ILE A O 1
ATOM 699 N N . ARG A 1 86 ? 0.745 1.067 -3.141 1.00 93.81 86 ARG A N 1
ATOM 700 C CA . ARG A 1 86 ? 0.423 -0.355 -3.337 1.00 93.81 86 ARG A CA 1
ATOM 701 C C . ARG A 1 86 ? -0.051 -0.631 -4.754 1.00 93.81 86 ARG A C 1
ATOM 703 O O . ARG A 1 86 ? 0.377 -1.611 -5.358 1.00 93.81 86 ARG A O 1
ATOM 710 N N . ASN A 1 87 ? -0.967 0.184 -5.272 1.00 94.38 87 ASN A N 1
ATOM 711 C CA . ASN A 1 87 ? -1.552 -0.036 -6.590 1.00 94.38 87 ASN A CA 1
ATOM 712 C C . ASN A 1 87 ? -0.473 -0.034 -7.675 1.00 94.38 87 ASN A C 1
ATOM 714 O O . ASN A 1 87 ? -0.430 -0.953 -8.494 1.00 94.38 87 ASN A O 1
ATOM 718 N N . TYR A 1 88 ? 0.438 0.937 -7.639 1.00 96.94 88 TYR A N 1
ATOM 719 C CA . TYR A 1 88 ? 1.550 0.994 -8.581 1.00 96.94 88 TYR A CA 1
ATOM 720 C C . TYR A 1 88 ? 2.478 -0.228 -8.457 1.00 96.94 88 TYR A C 1
ATOM 722 O O . TYR A 1 88 ? 2.745 -0.905 -9.455 1.00 96.94 88 TYR A O 1
ATOM 730 N N . TRP A 1 89 ? 2.931 -0.557 -7.243 1.00 96.94 89 TRP A N 1
ATOM 731 C CA . TRP A 1 89 ? 3.906 -1.636 -7.032 1.00 96.94 89 TRP A CA 1
ATOM 732 C C . TRP A 1 89 ? 3.341 -3.044 -7.232 1.00 96.94 89 TRP A C 1
ATOM 734 O O . TRP A 1 89 ? 4.108 -3.953 -7.552 1.00 96.94 89 TRP A O 1
ATOM 744 N N . CYS A 1 90 ? 2.029 -3.237 -7.086 1.00 95.00 90 CYS A N 1
ATOM 745 C CA . CYS A 1 90 ? 1.375 -4.522 -7.343 1.00 95.00 90 CYS A CA 1
ATOM 746 C C . CYS A 1 90 ? 0.929 -4.707 -8.796 1.00 95.00 90 CYS A C 1
ATOM 748 O O . CYS A 1 90 ? 0.788 -5.849 -9.235 1.00 95.00 90 CYS A O 1
ATOM 750 N N . HIS A 1 91 ? 0.635 -3.625 -9.524 1.00 94.81 91 HIS A N 1
ATOM 751 C CA . HIS A 1 91 ? -0.072 -3.729 -10.806 1.00 94.81 91 HIS A CA 1
ATOM 752 C C . HIS A 1 91 ? 0.670 -3.115 -11.998 1.00 94.81 91 HIS A C 1
ATOM 754 O O . HIS A 1 91 ? 0.435 -3.563 -13.117 1.00 94.81 91 HIS A O 1
ATOM 760 N N . GLN A 1 92 ? 1.569 -2.146 -11.789 1.00 97.31 92 GLN A N 1
ATOM 761 C CA . GLN A 1 92 ? 2.150 -1.353 -12.881 1.00 97.31 92 GLN A CA 1
ATOM 762 C C . GLN A 1 92 ? 3.676 -1.476 -13.011 1.00 97.31 92 GLN A C 1
ATOM 764 O O . GLN A 1 92 ? 4.181 -1.505 -14.130 1.00 97.31 92 GLN A O 1
ATOM 769 N N . CYS A 1 93 ? 4.422 -1.600 -11.908 1.00 97.56 93 CYS A N 1
ATOM 770 C CA . CYS A 1 93 ? 5.879 -1.382 -11.887 1.00 97.56 93 CYS A CA 1
ATOM 771 C C . CYS A 1 93 ? 6.698 -2.156 -12.945 1.00 97.56 93 CYS A C 1
ATOM 773 O O . CYS A 1 93 ? 7.650 -1.618 -13.507 1.00 97.56 93 CYS A O 1
ATOM 775 N N . TYR A 1 94 ? 6.347 -3.410 -13.243 1.00 97.56 94 TYR A N 1
ATOM 776 C CA . TYR A 1 94 ? 7.041 -4.203 -14.263 1.00 97.56 94 TYR A CA 1
ATOM 777 C C . TYR A 1 94 ? 6.623 -3.834 -15.687 1.00 97.56 94 TYR A C 1
ATOM 779 O O . TYR A 1 94 ? 7.452 -3.873 -16.598 1.00 97.56 94 TYR A O 1
ATOM 787 N N . LEU A 1 95 ? 5.357 -3.462 -15.889 1.00 97.94 95 LEU A N 1
ATOM 788 C CA . LEU A 1 95 ? 4.815 -3.111 -17.203 1.00 97.94 95 LEU A CA 1
ATOM 789 C C . LEU A 1 95 ? 5.519 -1.886 -17.796 1.00 97.94 95 LEU A C 1
ATOM 791 O O . LEU A 1 95 ? 5.669 -1.806 -19.012 1.00 97.94 95 LEU A O 1
ATOM 795 N N . ASP A 1 96 ? 6.021 -0.996 -16.940 1.00 97.94 96 ASP A N 1
ATOM 796 C CA . ASP A 1 96 ? 6.726 0.228 -17.331 1.00 97.94 96 ASP A CA 1
ATOM 797 C C . ASP A 1 96 ? 8.048 -0.014 -18.074 1.00 97.94 96 ASP A C 1
ATOM 799 O O . ASP A 1 96 ? 8.561 0.902 -18.719 1.00 97.94 96 ASP A O 1
ATOM 803 N N . TYR A 1 97 ? 8.619 -1.223 -18.008 1.00 97.50 97 TYR A N 1
ATOM 804 C CA . TYR A 1 97 ? 9.873 -1.513 -18.708 1.00 97.50 97 TYR A CA 1
ATOM 805 C C . TYR A 1 97 ? 9.955 -2.891 -19.371 1.00 97.50 97 TYR A C 1
ATOM 807 O O . TYR A 1 97 ? 10.701 -3.038 -20.338 1.00 97.50 97 TYR A O 1
ATOM 815 N N . ILE A 1 98 ? 9.232 -3.913 -18.894 1.00 97.19 98 ILE A N 1
ATOM 816 C CA . ILE A 1 98 ? 9.501 -5.309 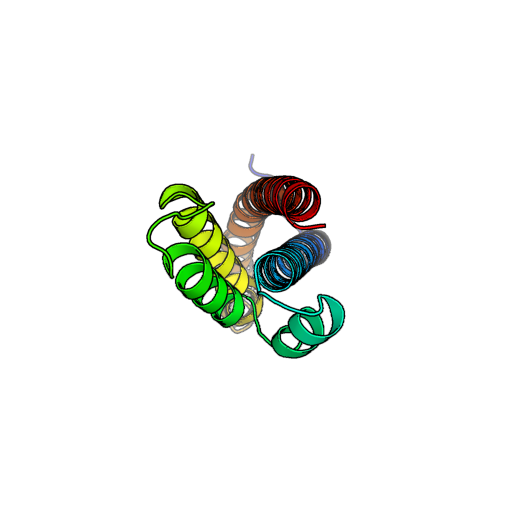-19.288 1.00 97.19 98 ILE A CA 1
ATOM 817 C C . ILE A 1 98 ? 9.278 -5.581 -20.782 1.00 97.19 98 ILE A C 1
ATOM 819 O O . ILE A 1 98 ? 9.958 -6.426 -21.356 1.00 97.19 98 ILE A O 1
ATOM 823 N N . TYR A 1 99 ? 8.369 -4.839 -21.418 1.00 97.94 99 TYR A N 1
ATOM 824 C CA . TYR A 1 99 ? 8.023 -4.997 -22.834 1.00 97.94 99 TYR A CA 1
ATOM 825 C C . TYR A 1 99 ? 8.830 -4.100 -23.782 1.00 97.94 99 TYR A C 1
AT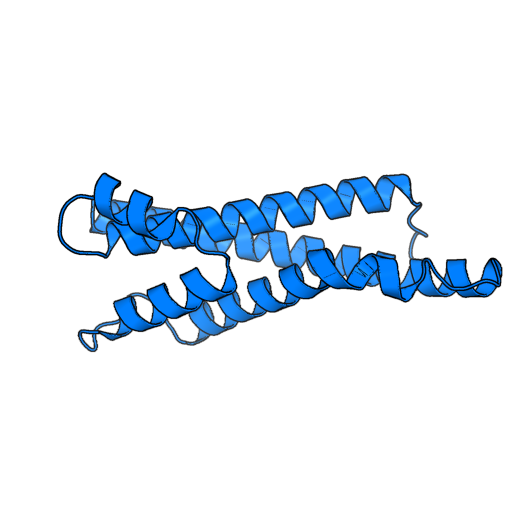OM 827 O O . TYR A 1 99 ? 8.580 -4.102 -24.985 1.00 97.94 99 TYR A O 1
ATOM 835 N N . ILE A 1 100 ? 9.800 -3.329 -23.280 1.00 98.31 100 ILE A N 1
ATOM 836 C CA . ILE A 1 100 ? 10.672 -2.521 -24.137 1.00 98.31 100 ILE A CA 1
ATOM 837 C C . ILE A 1 100 ? 11.676 -3.446 -24.841 1.00 98.31 100 ILE A C 1
ATOM 839 O O . ILE A 1 100 ? 12.510 -4.084 -24.196 1.00 98.31 100 ILE A O 1
ATOM 843 N N . GLU A 1 101 ? 11.612 -3.506 -26.173 1.00 97.94 101 GLU A N 1
ATOM 844 C CA . GLU A 1 101 ? 12.455 -4.398 -26.984 1.00 97.94 101 GLU A CA 1
ATOM 845 C C . GLU A 1 101 ? 13.939 -4.013 -26.935 1.00 97.94 101 GLU A C 1
ATOM 847 O O . GLU A 1 101 ? 14.802 -4.871 -26.768 1.00 97.94 101 GLU A O 1
ATOM 852 N N . ASN A 1 102 ? 14.246 -2.717 -27.053 1.00 98.38 102 ASN A N 1
ATOM 853 C CA . ASN A 1 102 ? 15.621 -2.231 -27.049 1.00 98.38 102 ASN A CA 1
ATOM 854 C C . ASN A 1 102 ? 16.237 -2.318 -25.644 1.00 98.38 102 ASN A C 1
ATOM 856 O O . ASN A 1 102 ? 15.774 -1.650 -24.721 1.00 98.38 102 ASN A O 1
ATOM 860 N N . ASP A 1 103 ? 17.322 -3.082 -25.503 1.00 97.38 103 ASP A N 1
ATOM 861 C CA . ASP A 1 103 ? 17.973 -3.340 -24.212 1.00 97.38 103 ASP A CA 1
ATOM 862 C C . ASP A 1 103 ? 18.425 -2.069 -23.481 1.00 97.38 103 ASP A C 1
ATOM 864 O O . ASP A 1 103 ? 18.263 -1.960 -22.266 1.00 97.38 103 ASP A O 1
ATOM 868 N N . TYR A 1 104 ? 18.959 -1.088 -24.210 1.00 97.12 104 TYR A N 1
ATOM 869 C CA . TYR A 1 104 ? 19.451 0.158 -23.627 1.00 97.12 104 TYR A CA 1
ATOM 870 C C . TYR A 1 104 ? 18.308 1.046 -23.117 1.00 97.12 104 TYR A C 1
ATOM 872 O O . TYR A 1 104 ? 18.372 1.571 -22.004 1.00 97.12 104 TYR A O 1
ATOM 880 N N . GLU A 1 105 ? 17.231 1.181 -23.891 1.00 98.19 105 GLU A N 1
ATOM 881 C CA . GLU A 1 105 ? 16.042 1.928 -23.465 1.00 98.19 105 GLU A CA 1
ATOM 882 C C . GLU A 1 105 ? 15.282 1.204 -22.346 1.00 98.19 105 GLU A C 1
ATOM 884 O O . GLU A 1 105 ? 14.806 1.849 -21.409 1.00 98.19 105 GLU A O 1
ATOM 889 N N . ARG A 1 106 ? 15.243 -0.135 -22.374 1.00 97.94 106 ARG A N 1
ATOM 890 C CA . ARG A 1 106 ? 14.692 -0.951 -21.286 1.00 97.94 106 ARG A CA 1
ATOM 891 C C . ARG A 1 106 ? 15.459 -0.737 -19.989 1.00 97.94 106 ARG A C 1
ATOM 893 O O . ARG A 1 106 ? 14.841 -0.586 -18.937 1.00 97.94 106 ARG A O 1
ATOM 900 N N . GLU A 1 107 ? 16.787 -0.696 -20.052 1.00 97.44 107 GLU A N 1
ATOM 901 C CA . GLU A 1 107 ? 17.609 -0.462 -18.868 1.00 97.44 107 GLU A CA 1
ATOM 902 C C . GLU A 1 107 ? 17.419 0.952 -18.314 1.00 97.44 107 GLU A C 1
ATOM 904 O O . GLU A 1 107 ? 17.212 1.117 -17.114 1.00 97.44 107 GLU A O 1
ATOM 909 N N . LYS A 1 108 ? 17.362 1.978 -19.171 1.00 97.25 108 LYS A N 1
ATOM 910 C CA . LYS A 1 108 ? 17.008 3.339 -18.733 1.00 97.25 108 LYS A CA 1
ATOM 911 C C . LYS A 1 108 ? 15.640 3.407 -18.058 1.00 97.25 108 LYS A C 1
ATOM 913 O O . LYS A 1 108 ? 15.496 4.095 -17.048 1.00 97.25 108 LYS A O 1
ATOM 918 N N . ALA A 1 109 ? 14.628 2.761 -18.637 1.00 97.94 109 ALA A N 1
ATOM 919 C CA . ALA A 1 109 ? 13.279 2.742 -18.082 1.00 97.94 109 ALA A CA 1
ATOM 920 C C . ALA A 1 109 ? 13.256 2.035 -16.725 1.00 97.94 109 ALA A C 1
ATOM 922 O O . ALA A 1 109 ? 12.718 2.575 -15.759 1.00 97.94 109 ALA A O 1
ATOM 923 N N . PHE A 1 110 ? 13.930 0.890 -16.618 1.00 97.94 110 PHE A N 1
ATOM 924 C CA . PHE A 1 110 ? 14.089 0.206 -15.346 1.00 97.94 110 PHE A CA 1
ATOM 925 C C . PHE A 1 110 ? 14.759 1.090 -14.289 1.00 97.94 110 PHE A C 1
ATOM 927 O O . PHE A 1 110 ? 14.244 1.176 -13.183 1.00 97.94 110 PHE A O 1
ATOM 934 N N . GLN A 1 111 ? 15.856 1.783 -14.605 1.00 97.50 111 GLN A N 1
ATOM 935 C CA . GLN A 1 111 ? 16.549 2.612 -13.610 1.00 97.50 111 GLN A CA 1
ATOM 936 C C . GLN A 1 111 ? 15.666 3.763 -13.095 1.00 97.50 111 GLN A C 1
ATOM 938 O O . GLN A 1 111 ? 15.776 4.160 -11.935 1.00 97.50 111 GLN A O 1
ATOM 943 N N . LYS A 1 112 ? 14.717 4.261 -13.905 1.00 97.00 112 LYS A N 1
ATOM 944 C CA . LYS A 1 112 ? 13.682 5.200 -13.431 1.00 97.00 112 LYS A CA 1
ATOM 945 C C . LYS A 1 112 ? 12.730 4.541 -12.428 1.00 97.00 112 LYS A C 1
ATOM 947 O O . LYS A 1 112 ? 12.442 5.138 -11.392 1.00 97.00 112 LYS A O 1
ATOM 952 N N . VAL A 1 113 ? 12.271 3.321 -12.715 1.00 97.56 113 VAL A N 1
ATOM 953 C CA . VAL A 1 113 ? 11.420 2.536 -11.805 1.00 97.56 113 VAL A CA 1
ATOM 954 C C . VAL A 1 113 ? 12.173 2.199 -10.513 1.00 97.56 113 VAL A C 1
ATOM 956 O O . VAL A 1 113 ? 11.630 2.387 -9.429 1.00 97.56 113 VAL A O 1
ATOM 959 N N . ALA A 1 114 ? 13.436 1.786 -10.599 1.00 96.56 114 ALA A N 1
ATOM 960 C CA . ALA A 1 114 ? 14.279 1.479 -9.446 1.00 96.56 114 ALA A CA 1
ATOM 961 C C . ALA A 1 114 ? 14.523 2.706 -8.556 1.00 96.56 114 ALA A C 1
ATOM 963 O O . ALA A 1 114 ? 14.402 2.629 -7.336 1.00 96.56 114 ALA A O 1
ATOM 964 N N . LYS A 1 115 ? 14.768 3.874 -9.159 1.00 94.56 115 LYS A N 1
ATOM 965 C CA . LYS A 1 115 ? 14.863 5.133 -8.415 1.00 94.56 115 LYS A CA 1
ATOM 966 C C . LYS A 1 115 ? 13.555 5.471 -7.696 1.00 94.56 115 LYS A C 1
ATOM 968 O O . LYS A 1 115 ? 13.590 5.906 -6.550 1.00 94.56 115 LYS A O 1
ATOM 973 N N . LYS A 1 116 ? 12.400 5.241 -8.332 1.00 95.69 116 LYS A N 1
ATOM 974 C CA . LYS A 1 116 ? 11.095 5.401 -7.674 1.00 95.69 116 LYS A CA 1
ATOM 975 C C . LYS A 1 116 ? 10.930 4.436 -6.492 1.00 95.69 116 LYS A C 1
ATOM 977 O O . LYS A 1 116 ? 10.421 4.865 -5.461 1.00 95.69 116 LYS A O 1
ATOM 982 N N . LEU A 1 117 ? 11.394 3.188 -6.615 1.00 95.81 117 LEU A N 1
ATOM 983 C CA . LEU A 1 117 ? 11.341 2.193 -5.533 1.00 95.81 117 LEU A CA 1
ATOM 984 C C . LEU A 1 117 ? 12.070 2.683 -4.291 1.00 95.81 117 LEU A C 1
ATOM 986 O O . LEU A 1 117 ? 11.501 2.664 -3.207 1.00 95.81 117 LEU A O 1
ATOM 990 N N . HIS A 1 118 ? 13.278 3.211 -4.475 1.00 88.69 118 HIS A N 1
ATOM 991 C CA . HIS A 1 118 ? 14.065 3.750 -3.375 1.00 88.69 118 HIS A CA 1
ATOM 992 C C . HIS A 1 118 ? 13.349 4.909 -2.660 1.00 88.69 118 HIS A C 1
ATOM 994 O O . HIS A 1 118 ? 13.506 5.066 -1.461 1.00 88.69 118 HIS A O 1
ATOM 1000 N N . TYR A 1 119 ? 12.551 5.740 -3.333 1.00 90.38 119 TYR A N 1
ATOM 1001 C CA . TYR A 1 119 ? 11.790 6.779 -2.624 1.00 90.38 119 TYR A CA 1
ATOM 1002 C C . TYR A 1 119 ? 10.564 6.219 -1.901 1.00 90.38 119 TYR A C 1
ATOM 1004 O O . TYR A 1 119 ? 10.271 6.616 -0.772 1.00 90.38 119 TYR A O 1
ATOM 1012 N N . ASP A 1 120 ? 9.839 5.308 -2.546 1.00 93.38 120 ASP A N 1
ATOM 1013 C CA . ASP A 1 120 ? 8.592 4.779 -2.001 1.00 93.38 120 ASP A CA 1
ATOM 1014 C C . ASP A 1 120 ? 8.824 3.792 -0.851 1.00 93.38 120 ASP A C 1
ATOM 1016 O O . ASP A 1 120 ? 7.983 3.718 0.038 1.00 93.38 120 ASP A O 1
ATOM 1020 N N . GLU A 1 121 ? 9.947 3.073 -0.813 1.00 89.69 121 GLU A N 1
ATOM 1021 C CA . GLU A 1 121 ? 10.307 2.172 0.292 1.00 89.69 121 GLU A CA 1
ATOM 1022 C C . GLU A 1 121 ? 10.383 2.921 1.631 1.00 89.69 121 GLU A C 1
ATOM 1024 O O . GLU A 1 121 ? 9.730 2.539 2.601 1.00 89.69 121 GLU A O 1
ATOM 1029 N N . TYR A 1 122 ? 11.118 4.036 1.676 1.00 86.69 122 TYR A N 1
ATOM 1030 C CA . TYR A 1 122 ? 11.279 4.830 2.899 1.00 86.69 122 TYR A CA 1
ATOM 1031 C C . TYR A 1 122 ? 9.943 5.410 3.349 1.00 86.69 122 TYR A C 1
ATOM 1033 O O . TYR A 1 122 ? 9.601 5.347 4.529 1.00 86.69 122 TYR A O 1
ATOM 1041 N N . ARG A 1 123 ? 9.154 5.915 2.391 1.00 88.44 123 ARG A N 1
ATOM 1042 C CA . ARG A 1 123 ? 7.800 6.398 2.671 1.00 88.44 123 ARG A CA 1
ATOM 1043 C C . ARG A 1 123 ? 6.944 5.276 3.247 1.00 88.44 123 ARG A C 1
ATOM 1045 O O . ARG A 1 123 ? 6.367 5.447 4.310 1.00 88.44 123 ARG A O 1
ATOM 1052 N N . THR A 1 124 ? 6.899 4.118 2.597 1.00 89.88 124 THR A N 1
ATOM 1053 C CA . THR A 1 124 ? 6.073 2.982 3.035 1.00 89.88 124 THR A CA 1
ATOM 1054 C C . THR A 1 124 ? 6.471 2.501 4.430 1.00 89.88 124 THR A C 1
ATOM 1056 O O . THR A 1 124 ? 5.597 2.177 5.231 1.00 89.88 124 THR A O 1
ATOM 1059 N N . TYR A 1 125 ? 7.760 2.535 4.768 1.00 89.94 125 TYR A N 1
ATOM 1060 C CA . TYR A 1 125 ? 8.243 2.178 6.097 1.00 89.94 125 TYR A CA 1
ATOM 1061 C C . TYR A 1 125 ? 7.760 3.144 7.189 1.00 89.94 125 TYR A C 1
ATOM 1063 O O . TYR A 1 125 ? 7.296 2.701 8.245 1.00 89.94 125 TYR A O 1
ATOM 1071 N N . ASP A 1 126 ? 7.811 4.454 6.939 1.00 89.06 126 ASP A N 1
ATOM 1072 C CA . ASP A 1 126 ? 7.278 5.455 7.870 1.00 89.06 126 ASP A CA 1
ATOM 1073 C C . ASP A 1 126 ? 5.759 5.312 8.035 1.00 89.06 126 ASP A C 1
ATOM 1075 O O . ASP A 1 126 ? 5.232 5.386 9.147 1.00 89.06 126 ASP A O 1
ATOM 1079 N N . LEU A 1 127 ? 5.052 5.030 6.940 1.00 88.00 127 LEU A N 1
ATOM 1080 C CA . LEU A 1 127 ? 3.610 4.787 6.949 1.00 88.00 127 LEU A CA 1
ATOM 1081 C C . LEU A 1 127 ? 3.249 3.514 7.721 1.00 88.00 127 LEU A C 1
ATOM 1083 O O . LEU A 1 127 ? 2.314 3.510 8.525 1.00 88.00 127 LEU A O 1
ATOM 1087 N N . PHE A 1 128 ? 4.033 2.451 7.555 1.00 91.38 128 PHE A N 1
ATOM 1088 C CA . PHE A 1 128 ? 3.898 1.224 8.331 1.00 91.38 128 PHE A CA 1
ATOM 1089 C C . PHE A 1 128 ? 4.005 1.502 9.833 1.00 91.38 128 PHE A C 1
ATOM 1091 O O . PHE A 1 128 ? 3.116 1.097 10.584 1.00 91.38 128 PHE A O 1
ATOM 1098 N N . LYS A 1 129 ? 5.019 2.258 10.272 1.00 92.62 129 LYS A N 1
ATOM 1099 C CA . LYS A 1 129 ? 5.161 2.637 11.687 1.00 92.62 129 LYS A CA 1
ATOM 1100 C C . LYS A 1 129 ? 3.965 3.425 12.206 1.00 92.62 129 LYS A C 1
ATOM 1102 O O . LYS A 1 129 ? 3.432 3.072 13.253 1.00 92.62 129 LYS A O 1
ATOM 1107 N N . LYS A 1 130 ? 3.515 4.440 11.462 1.00 89.62 130 LYS A N 1
ATOM 1108 C CA . LYS A 1 130 ? 2.348 5.248 11.845 1.00 89.62 130 LYS A CA 1
ATOM 1109 C C . LYS A 1 130 ? 1.103 4.379 12.034 1.00 89.62 130 LYS A C 1
ATOM 1111 O O . LYS A 1 130 ? 0.459 4.447 13.075 1.00 89.62 130 LYS A O 1
ATOM 1116 N N . THR A 1 131 ? 0.800 3.496 11.079 1.00 90.94 131 THR A N 1
ATOM 1117 C CA . THR A 1 131 ? -0.377 2.613 11.201 1.00 90.94 131 THR A CA 1
ATOM 1118 C C . THR A 1 131 ? -0.259 1.600 12.340 1.00 90.94 131 THR A C 1
ATOM 1120 O O . THR A 1 131 ? -1.267 1.223 12.936 1.00 90.94 131 THR A O 1
ATOM 1123 N N . GLU A 1 132 ? 0.956 1.168 12.681 1.00 94.44 132 GLU A N 1
ATOM 1124 C CA . GLU A 1 132 ? 1.203 0.323 13.850 1.00 94.44 132 GLU A CA 1
ATOM 1125 C C . GLU A 1 132 ? 0.965 1.083 15.163 1.00 94.44 132 GLU A C 1
ATOM 1127 O O . GLU A 1 132 ? 0.315 0.562 16.069 1.00 94.44 132 GLU A O 1
ATOM 1132 N N . GLU A 1 133 ? 1.419 2.332 15.261 1.00 93.19 133 GLU A N 1
ATOM 1133 C CA . GLU A 1 133 ? 1.154 3.200 16.412 1.00 93.19 133 GLU A CA 1
ATOM 1134 C C . GLU A 1 133 ? -0.350 3.448 16.593 1.00 93.19 133 GLU A C 1
ATOM 1136 O O . GLU A 1 133 ? -0.878 3.229 17.688 1.00 93.19 133 GLU A O 1
ATOM 1141 N N . MET A 1 134 ? -1.058 3.794 15.511 1.00 91.06 134 MET A N 1
ATOM 1142 C CA . MET A 1 134 ? -2.520 3.935 15.494 1.00 91.06 134 MET A CA 1
ATOM 1143 C C . MET A 1 134 ? -3.201 2.654 15.991 1.00 91.06 134 MET A C 1
ATOM 1145 O O . MET A 1 134 ? -4.050 2.693 16.884 1.00 91.06 134 MET A O 1
ATOM 1149 N N . ARG A 1 135 ? -2.779 1.489 15.478 1.00 95.44 135 ARG A N 1
ATOM 1150 C CA . ARG A 1 135 ? -3.315 0.186 15.894 1.00 95.44 135 ARG A CA 1
ATOM 1151 C C . ARG A 1 135 ? -3.139 -0.048 17.388 1.00 95.44 135 ARG A C 1
ATOM 1153 O O . ARG A 1 135 ? -4.072 -0.508 18.044 1.00 95.44 135 ARG A O 1
ATOM 1160 N N . LEU A 1 136 ? -1.963 0.250 17.936 1.00 96.00 136 LEU A N 1
ATOM 1161 C CA . LEU A 1 136 ? -1.685 0.073 19.361 1.00 96.00 136 LEU A CA 1
ATOM 1162 C C . LEU A 1 136 ? -2.536 1.004 20.235 1.00 96.00 136 LEU A C 1
ATOM 1164 O O . LEU A 1 136 ? -3.009 0.568 21.287 1.00 96.00 136 LEU A O 1
ATOM 1168 N N . ILE A 1 137 ? -2.747 2.253 19.813 1.00 94.38 137 ILE A N 1
ATOM 1169 C CA . ILE A 1 137 ? -3.593 3.225 20.523 1.00 94.38 137 ILE A CA 1
ATOM 1170 C C . ILE A 1 137 ? -5.048 2.747 20.552 1.00 94.38 137 ILE A C 1
ATOM 1172 O O . ILE A 1 137 ? -5.633 2.628 21.631 1.00 94.38 137 ILE A O 1
ATOM 1176 N N . ILE A 1 138 ? -5.606 2.398 19.391 1.00 94.94 138 ILE A N 1
ATOM 1177 C CA . ILE A 1 138 ? -6.997 1.944 19.274 1.00 94.94 138 ILE A CA 1
ATOM 1178 C C . ILE A 1 138 ? -7.218 0.646 20.044 1.00 94.94 138 ILE A C 1
ATOM 1180 O O . ILE A 1 138 ? -8.187 0.531 20.794 1.00 94.94 138 ILE A O 1
ATOM 1184 N N . ILE A 1 139 ? -6.304 -0.323 19.935 1.00 95.19 139 ILE A N 1
ATOM 1185 C CA . ILE A 1 139 ? -6.427 -1.570 20.693 1.00 95.19 139 ILE A CA 1
ATOM 1186 C C . ILE A 1 139 ? -6.480 -1.286 22.193 1.00 95.19 139 ILE A C 1
ATOM 1188 O O . ILE A 1 139 ? -7.390 -1.785 22.833 1.00 95.19 139 ILE A O 1
ATOM 1192 N N . ARG A 1 140 ? -5.610 -0.431 22.745 1.00 95.12 140 ARG A N 1
ATOM 1193 C CA . ARG A 1 140 ? -5.645 -0.083 24.181 1.00 95.12 140 ARG A CA 1
ATOM 1194 C C . ARG A 1 140 ? -6.934 0.613 24.623 1.00 95.12 140 ARG A C 1
ATOM 1196 O O . ARG A 1 140 ? -7.282 0.546 25.798 1.00 95.12 140 ARG A O 1
ATOM 1203 N N . LYS A 1 141 ? -7.594 1.343 23.723 1.00 94.44 141 LYS A N 1
ATOM 1204 C CA . LYS A 1 141 ? -8.828 2.079 24.028 1.00 94.44 141 LYS A CA 1
ATOM 1205 C C . LYS A 1 141 ? -10.058 1.173 24.011 1.00 94.44 141 LYS A C 1
ATOM 1207 O O . LYS A 1 141 ? -10.945 1.336 24.845 1.00 94.44 141 LYS A O 1
ATOM 1212 N N . TYR A 1 142 ? -10.109 0.225 23.077 1.00 92.38 142 TYR A N 1
ATOM 1213 C CA . TYR A 1 142 ? -11.291 -0.606 22.833 1.00 92.38 142 TYR A CA 1
ATOM 1214 C C . TYR A 1 142 ? -11.147 -2.065 23.308 1.00 92.38 142 TYR A C 1
ATOM 1216 O O . TYR A 1 142 ? -12.122 -2.822 23.231 1.00 92.38 142 TYR A O 1
ATOM 1224 N N . ARG A 1 143 ? -9.963 -2.490 23.775 1.00 86.12 143 ARG A N 1
ATOM 1225 C CA . ARG A 1 143 ? -9.652 -3.859 24.224 1.00 86.12 143 ARG A CA 1
ATOM 1226 C C . ARG A 1 143 ? -8.773 -3.867 25.471 1.00 86.12 143 ARG A C 1
ATOM 1228 O O . ARG A 1 143 ? -9.086 -4.706 26.343 1.00 86.12 143 ARG A O 1
#

pLDDT: mean 93.58, std 6.33, range [44.34, 98.38]

Secondary structure (DSSP, 8-state):
-PPPPPHHHHHHHHHHHHHHHHHHHHHHHHHHHHHSSS-HHHHHHHHTT--HHHHHHHHHHHHGGGS--SS-HHHHHHHHHHHHHHHHHHHTTTTTTTT--SHHHHHHHHHHHHHHHHHHHHHHHHHHHHHHHHHHHHHHHH-

Radius of gyration: 18.04 Å; Cα contacts (8 Å, |Δi|>4): 113; chains: 1; bounding box: 47×26×51 Å